Protein AF-A0A954H4K4-F1 (afdb_monomer_lite)

Foldseek 3Di:
DVPADLLRFAPPDPLVCLCVVVVVVVVVLCVVQVVLVVCVVVVHDKDKFKKKWAWTFHDDPVDPDTDIDIDIGGPVCLQVPDPDDDDDPDPVCVSVVSVSVVVSVCCVVPVSRIDMDIGMD

Structure (mmCIF, N/CA/C/O backbone):
dat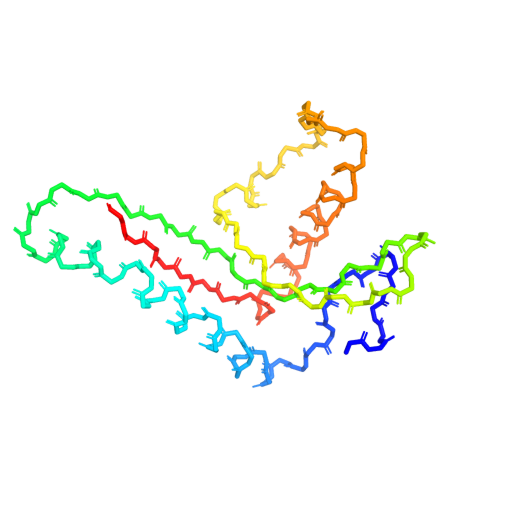a_AF-A0A954H4K4-F1
#
_entry.id   AF-A0A954H4K4-F1
#
loop_
_atom_site.group_PDB
_atom_site.id
_atom_site.type_symbol
_atom_site.label_atom_id
_atom_site.label_alt_id
_atom_site.label_comp_id
_atom_site.label_asym_id
_atom_site.label_entity_id
_atom_site.label_seq_id
_atom_site.pdbx_PDB_ins_code
_atom_site.Cartn_x
_atom_site.Cartn_y
_atom_site.Cartn_z
_atom_site.occupancy
_atom_site.B_iso_or_equiv
_atom_site.auth_seq_id
_atom_site.auth_comp_id
_atom_site.auth_asym_id
_atom_site.auth_atom_id
_atom_site.pdbx_PDB_model_num
ATOM 1 N N . ALA A 1 1 ? 10.231 -11.607 -8.460 1.00 57.09 1 ALA A N 1
ATOM 2 C CA . ALA A 1 1 ? 11.175 -10.631 -7.859 1.00 57.09 1 ALA A CA 1
ATOM 3 C C . ALA A 1 1 ? 12.466 -10.408 -8.664 1.00 57.09 1 ALA A C 1
ATOM 5 O O . ALA A 1 1 ? 13.076 -9.360 -8.505 1.00 57.09 1 ALA A O 1
ATOM 6 N N . GLN A 1 2 ? 12.931 -11.344 -9.514 1.00 56.88 2 GLN A N 1
ATOM 7 C CA . GLN A 1 2 ? 14.215 -11.151 -10.212 1.00 56.88 2 GLN A CA 1
ATOM 8 C C . GLN A 1 2 ? 14.203 -10.091 -11.329 1.00 56.88 2 GLN A C 1
ATOM 10 O O . GLN A 1 2 ? 15.257 -9.526 -11.609 1.00 56.88 2 GLN A O 1
ATOM 15 N N . ALA A 1 3 ? 13.025 -9.802 -11.888 1.00 59.12 3 ALA A N 1
ATOM 16 C CA . ALA A 1 3 ? 12.812 -8.875 -13.000 1.00 59.12 3 ALA A CA 1
ATOM 17 C C . ALA A 1 3 ? 12.583 -7.402 -12.594 1.00 59.12 3 ALA A C 1
ATOM 19 O O . ALA A 1 3 ? 12.366 -6.563 -13.462 1.00 59.12 3 ALA A O 1
ATOM 20 N N . THR A 1 4 ? 12.604 -7.066 -11.300 1.00 56.28 4 THR A N 1
ATOM 21 C CA . THR A 1 4 ? 12.514 -5.664 -10.853 1.00 56.28 4 THR A CA 1
ATOM 22 C C . THR A 1 4 ? 13.861 -4.973 -11.030 1.00 56.28 4 THR A C 1
ATOM 24 O O . THR A 1 4 ? 14.893 -5.532 -10.647 1.00 56.28 4 THR A O 1
ATOM 27 N N . THR A 1 5 ? 13.857 -3.756 -11.564 1.00 59.53 5 THR A N 1
ATOM 28 C CA . THR A 1 5 ? 15.059 -2.925 -11.738 1.00 59.53 5 THR A CA 1
ATOM 29 C C . THR A 1 5 ? 14.984 -1.694 -10.831 1.00 59.53 5 THR A C 1
ATOM 31 O O . THR A 1 5 ? 13.958 -1.449 -10.194 1.00 59.53 5 THR A O 1
ATOM 34 N N . LYS A 1 6 ? 16.047 -0.879 -10.771 1.00 60.06 6 LYS A N 1
ATOM 35 C CA . LYS A 1 6 ? 15.993 0.430 -10.083 1.00 60.06 6 LYS A CA 1
ATOM 36 C C . LYS A 1 6 ? 14.876 1.313 -10.664 1.00 60.06 6 LYS A C 1
ATOM 38 O O . LYS A 1 6 ? 14.239 2.112 -9.976 1.00 60.06 6 LYS A O 1
ATOM 43 N N . GLU A 1 7 ? 14.612 1.141 -11.951 1.00 59.78 7 GLU A N 1
ATOM 44 C CA . GLU A 1 7 ? 13.640 1.875 -12.748 1.00 59.78 7 GLU A CA 1
ATOM 45 C C . GLU A 1 7 ? 12.224 1.305 -12.595 1.00 59.78 7 GLU A C 1
ATOM 47 O O . GLU A 1 7 ? 11.275 2.080 -12.662 1.00 59.78 7 GLU A O 1
ATOM 52 N N . ASN A 1 8 ? 12.058 0.024 -12.254 1.00 65.88 8 ASN A N 1
ATOM 53 C CA . ASN A 1 8 ? 10.753 -0.571 -11.968 1.00 65.88 8 ASN A CA 1
ATOM 54 C C . ASN A 1 8 ? 10.777 -1.433 -10.688 1.00 65.88 8 ASN A C 1
ATOM 56 O O . ASN A 1 8 ? 11.084 -2.628 -10.758 1.00 65.88 8 ASN A O 1
ATOM 60 N N . PRO A 1 9 ? 10.447 -0.842 -9.520 1.00 70.00 9 PRO A N 1
ATOM 61 C CA . PRO A 1 9 ? 10.464 -1.549 -8.245 1.00 70.00 9 PRO A CA 1
ATOM 62 C C . PRO A 1 9 ? 9.199 -2.386 -8.015 1.00 70.00 9 PRO A C 1
ATOM 64 O O . PRO A 1 9 ? 9.135 -3.108 -7.023 1.00 70.00 9 PRO A O 1
ATOM 67 N N . ILE A 1 10 ? 8.177 -2.297 -8.874 1.00 76.00 10 ILE A N 1
ATOM 68 C CA . ILE A 1 10 ? 6.940 -3.058 -8.687 1.00 76.00 10 ILE A CA 1
ATOM 69 C C . ILE A 1 10 ? 7.175 -4.501 -9.108 1.00 76.00 10 ILE A C 1
ATOM 71 O O . ILE A 1 10 ? 7.651 -4.773 -10.211 1.00 76.00 10 ILE A O 1
ATOM 75 N N . ILE A 1 11 ? 6.834 -5.441 -8.227 1.00 77.50 11 ILE A N 1
ATOM 76 C CA . ILE A 1 11 ? 7.005 -6.859 -8.531 1.00 77.50 11 ILE A CA 1
ATOM 77 C C . ILE A 1 11 ? 6.038 -7.225 -9.668 1.00 77.50 11 ILE A C 1
ATOM 79 O O . ILE A 1 11 ? 4.835 -6.996 -9.533 1.00 77.50 11 ILE A O 1
ATOM 83 N N . PRO A 1 12 ? 6.526 -7.793 -10.787 1.00 74.81 12 PRO A N 1
ATOM 84 C CA . PRO A 1 12 ? 5.658 -8.272 -11.852 1.00 74.81 12 PRO A CA 1
ATOM 85 C C . PRO A 1 12 ? 5.000 -9.568 -11.380 1.00 74.81 12 PRO A C 1
ATOM 87 O O . PRO A 1 12 ? 5.567 -10.651 -11.512 1.00 74.81 12 PRO A O 1
ATOM 90 N N . ILE A 1 13 ? 3.842 -9.424 -10.745 1.00 79.06 13 ILE A N 1
ATOM 91 C CA . ILE A 1 13 ? 2.977 -10.523 -10.329 1.00 79.06 13 ILE A CA 1
ATOM 92 C C . ILE A 1 13 ? 1.862 -10.631 -11.381 1.00 79.06 13 ILE A C 1
ATOM 94 O O . ILE A 1 13 ? 1.295 -9.593 -11.745 1.00 79.06 13 ILE A O 1
ATOM 98 N N . PRO A 1 14 ? 1.567 -11.831 -11.910 1.00 84.81 14 PRO A N 1
ATOM 99 C CA . PRO A 1 14 ? 0.407 -12.042 -12.768 1.00 84.81 14 PRO A CA 1
ATOM 100 C C . PRO A 1 14 ? -0.877 -11.584 -12.076 1.00 84.81 14 PRO A C 1
ATOM 102 O O . PRO A 1 14 ? -1.019 -11.733 -10.865 1.00 84.81 14 PRO A O 1
ATOM 105 N N . ARG A 1 15 ? -1.823 -11.037 -12.845 1.00 87.69 15 ARG A N 1
ATOM 106 C CA . ARG A 1 15 ? -3.068 -10.473 -12.302 1.00 87.69 15 ARG A CA 1
ATOM 107 C C . ARG A 1 15 ? -3.810 -11.448 -11.385 1.00 87.69 15 ARG A C 1
ATOM 109 O O . ARG A 1 15 ? -4.263 -11.036 -10.322 1.00 87.69 15 ARG A O 1
ATOM 116 N N . ASP A 1 16 ? -3.892 -12.711 -11.786 1.00 89.44 16 ASP A N 1
ATOM 117 C CA . ASP A 1 16 ? -4.633 -13.741 -11.051 1.00 89.44 16 ASP A CA 1
ATOM 118 C C . ASP A 1 16 ? -3.927 -14.151 -9.746 1.00 89.44 16 ASP A C 1
ATOM 120 O O . ASP A 1 16 ? -4.579 -14.547 -8.783 1.00 89.44 16 ASP A O 1
ATOM 124 N N . ASP A 1 17 ? -2.609 -13.944 -9.666 1.00 86.69 17 ASP A N 1
ATOM 125 C CA . ASP A 1 17 ? -1.802 -14.245 -8.481 1.00 86.69 17 ASP A CA 1
ATOM 126 C C . ASP A 1 17 ? -1.681 -13.044 -7.528 1.00 86.69 17 ASP A C 1
ATOM 128 O O . ASP A 1 17 ? -1.356 -13.214 -6.352 1.00 86.69 17 ASP A O 1
ATOM 132 N N . CYS A 1 18 ? -1.938 -11.814 -8.001 1.00 87.75 18 CYS A N 1
ATOM 133 C CA . CYS A 1 18 ? -1.814 -10.591 -7.196 1.00 87.75 18 CYS A CA 1
ATOM 134 C C . CYS A 1 18 ? -2.611 -10.678 -5.894 1.00 87.75 18 CYS A C 1
ATOM 136 O O . CYS A 1 18 ? -2.095 -10.323 -4.832 1.00 87.75 18 CYS A O 1
ATOM 138 N N . TRP A 1 19 ? -3.845 -11.181 -5.967 1.00 88.00 19 TRP A N 1
ATOM 139 C CA . TRP A 1 19 ? -4.706 -11.307 -4.797 1.00 88.00 19 TRP A CA 1
ATOM 140 C C . TRP A 1 19 ? -4.098 -12.232 -3.741 1.00 88.00 19 TRP A C 1
ATOM 142 O O . TRP A 1 19 ? -4.078 -11.864 -2.573 1.00 88.00 19 TRP A O 1
ATOM 152 N N . PHE A 1 20 ? -3.527 -13.374 -4.139 1.00 87.94 20 PHE A N 1
ATOM 153 C CA . PHE A 1 20 ? -2.955 -14.346 -3.203 1.00 87.94 20 PHE A CA 1
ATOM 154 C C . PHE A 1 20 ? -1.873 -13.718 -2.315 1.00 87.94 20 PHE A C 1
ATOM 156 O O . PHE A 1 20 ? -1.904 -13.859 -1.094 1.00 87.94 20 PHE A O 1
ATOM 163 N N . TYR A 1 21 ? -0.955 -12.959 -2.915 1.00 88.38 21 TYR A N 1
ATOM 164 C CA . TYR A 1 21 ? 0.122 -12.308 -2.170 1.00 88.38 21 TYR A CA 1
ATOM 165 C C . TYR A 1 21 ? -0.354 -11.115 -1.340 1.00 88.38 21 TYR A C 1
ATOM 167 O O . TYR A 1 21 ? 0.103 -10.919 -0.213 1.00 88.38 21 TYR A O 1
ATOM 175 N N . LEU A 1 22 ? -1.257 -10.299 -1.887 1.00 91.31 22 LEU A N 1
ATOM 176 C CA . LEU A 1 22 ? -1.769 -9.123 -1.183 1.00 91.31 22 LEU A CA 1
ATOM 177 C C . LEU A 1 22 ? -2.702 -9.509 -0.034 1.00 91.31 22 LEU A C 1
ATOM 179 O O . LEU A 1 22 ? -2.743 -8.801 0.969 1.00 91.31 22 LEU A O 1
ATOM 183 N N . ASN A 1 23 ? -3.389 -10.646 -0.133 1.00 92.00 23 ASN A N 1
ATOM 184 C CA . ASN A 1 23 ? -4.259 -11.148 0.921 1.00 92.00 23 ASN A CA 1
ATOM 185 C C . ASN A 1 23 ? -3.472 -11.528 2.184 1.00 92.00 23 ASN A C 1
ATOM 187 O O . ASN A 1 23 ? -3.938 -11.270 3.288 1.00 92.00 23 ASN A O 1
ATOM 191 N N . SER A 1 24 ? -2.249 -12.057 2.051 1.00 89.62 24 SER A N 1
ATOM 192 C CA . SER A 1 24 ? -1.379 -12.271 3.217 1.00 89.62 24 SER A CA 1
ATOM 193 C C . SER A 1 24 ? -1.074 -10.958 3.938 1.00 89.62 24 SER A C 1
ATOM 195 O O . SER A 1 24 ? -1.163 -10.901 5.155 1.00 89.62 24 SER A O 1
ATOM 197 N N . VAL A 1 25 ? -0.785 -9.883 3.197 1.00 90.75 25 VAL A N 1
ATOM 198 C CA . VAL A 1 25 ? -0.556 -8.556 3.792 1.00 90.75 25 VAL A CA 1
ATOM 199 C C . VAL A 1 25 ? -1.835 -8.003 4.430 1.00 90.75 25 VAL A C 1
ATOM 201 O O . VAL A 1 25 ? -1.776 -7.402 5.499 1.00 90.75 25 VAL A O 1
ATOM 204 N N . LEU A 1 26 ? -2.993 -8.214 3.797 1.00 92.69 26 LEU A N 1
ATOM 205 C CA . LEU A 1 26 ? -4.286 -7.795 4.339 1.00 92.69 26 LEU A CA 1
ATOM 206 C C . LEU A 1 26 ? -4.586 -8.461 5.680 1.00 92.69 26 LEU A C 1
ATOM 208 O O . LEU A 1 26 ? -5.093 -7.790 6.574 1.00 92.69 26 LEU A O 1
ATOM 212 N N . ASN A 1 27 ? -4.291 -9.753 5.814 1.00 93.00 27 ASN A N 1
ATOM 213 C CA . ASN A 1 27 ? -4.526 -10.490 7.052 1.00 93.00 27 ASN A CA 1
ATOM 214 C C . ASN A 1 27 ? -3.721 -9.889 8.210 1.00 93.00 27 ASN A C 1
ATOM 216 O O . ASN A 1 27 ? -4.298 -9.594 9.251 1.00 93.00 27 ASN A O 1
ATOM 220 N N . GLU A 1 28 ? -2.431 -9.615 7.992 1.00 92.94 28 GLU A N 1
ATOM 221 C CA . GLU A 1 28 ? -1.563 -8.978 8.994 1.00 92.94 28 GLU A CA 1
ATOM 222 C C . GLU A 1 28 ? -2.081 -7.586 9.396 1.00 92.94 28 GLU A C 1
ATOM 224 O O . GLU A 1 28 ? -2.139 -7.244 10.576 1.00 92.94 28 GLU A O 1
ATOM 229 N N . LEU A 1 29 ? -2.519 -6.778 8.421 1.00 90.62 29 LEU A N 1
ATOM 230 C CA . LEU A 1 29 ? -3.113 -5.467 8.706 1.00 90.62 29 LEU A CA 1
ATOM 231 C C . LEU A 1 29 ? -4.434 -5.603 9.473 1.00 90.62 29 LEU A C 1
ATOM 233 O O . LEU A 1 29 ? -4.696 -4.840 10.398 1.00 90.62 29 LEU A O 1
ATOM 237 N N . SER A 1 30 ? -5.263 -6.574 9.105 1.00 90.31 30 SER A N 1
ATOM 238 C CA . SER A 1 30 ? -6.565 -6.799 9.735 1.00 90.31 30 SER A CA 1
ATOM 239 C C . SER A 1 30 ? -6.413 -7.218 11.196 1.00 90.31 30 SER A C 1
ATOM 241 O O . SER A 1 30 ? -7.177 -6.753 12.035 1.00 90.31 30 SER A O 1
ATOM 243 N N . GLU A 1 31 ? -5.408 -8.036 11.515 1.00 93.25 31 GLU A N 1
ATOM 244 C CA . GLU A 1 31 ? -5.072 -8.391 12.896 1.00 93.25 31 GLU A CA 1
ATOM 245 C C . GLU A 1 31 ? -4.601 -7.164 13.689 1.00 93.25 31 GLU A C 1
ATOM 247 O O . GLU A 1 31 ? -5.092 -6.907 14.788 1.00 93.25 31 GLU A O 1
ATOM 252 N N . GLN A 1 32 ? -3.717 -6.349 13.106 1.00 93.38 32 GLN A N 1
ATOM 253 C CA . GLN A 1 32 ? -3.173 -5.166 13.773 1.00 93.38 32 GLN A CA 1
ATOM 254 C C . GLN A 1 32 ? -4.222 -4.068 14.036 1.00 93.38 32 GLN A C 1
ATOM 256 O O . GLN A 1 32 ? -4.106 -3.335 15.019 1.00 93.38 32 GLN A O 1
ATOM 261 N N . PHE A 1 33 ? -5.238 -3.944 13.176 1.00 92.56 33 PHE A N 1
ATOM 262 C CA . PHE A 1 33 ? -6.262 -2.891 13.244 1.00 92.56 33 PHE A CA 1
ATOM 263 C C . PHE A 1 33 ? -7.657 -3.406 13.644 1.00 92.56 33 PHE A C 1
ATOM 265 O O . PHE A 1 33 ? -8.650 -2.693 13.492 1.00 92.56 33 PHE A O 1
ATOM 272 N N . ALA A 1 34 ? -7.749 -4.622 14.193 1.00 93.19 34 ALA A N 1
ATOM 273 C CA . ALA A 1 34 ? -9.020 -5.229 14.594 1.00 93.19 34 ALA A CA 1
ATOM 274 C C . ALA A 1 34 ? -9.782 -4.400 15.645 1.00 93.19 34 ALA A C 1
ATOM 276 O O . ALA A 1 34 ? -11.009 -4.314 15.590 1.00 93.19 34 ALA A O 1
ATOM 277 N N . ASP A 1 35 ? -9.071 -3.754 16.576 1.00 94.75 35 ASP A N 1
ATOM 278 C CA . ASP A 1 35 ? -9.675 -2.945 17.645 1.00 94.75 35 ASP A CA 1
ATOM 279 C C . ASP A 1 35 ? -10.563 -1.817 17.096 1.00 94.75 35 ASP A C 1
ATOM 281 O O . ASP A 1 35 ? -11.695 -1.634 17.545 1.00 94.75 35 ASP A O 1
ATOM 285 N N . GLY A 1 36 ? -10.114 -1.122 16.045 1.00 93.31 36 GLY A N 1
ATOM 286 C CA . GLY A 1 36 ? -10.888 -0.041 15.437 1.00 93.31 36 GLY A CA 1
ATOM 287 C C . GLY A 1 36 ? -12.232 -0.509 14.872 1.00 93.31 36 GLY A C 1
ATOM 288 O O . GLY A 1 36 ? -13.221 0.223 14.943 1.00 93.31 36 GLY A O 1
ATOM 289 N N . LEU A 1 37 ? -12.314 -1.753 14.385 1.00 92.94 37 LEU A N 1
ATOM 290 C CA . LEU A 1 37 ? -13.574 -2.338 13.918 1.00 92.94 37 LEU A CA 1
ATOM 291 C C . LEU A 1 37 ? -14.571 -2.524 15.068 1.00 92.94 37 LEU A C 1
ATOM 293 O O . LEU A 1 37 ? -15.747 -2.200 14.898 1.00 92.94 37 LEU A O 1
ATOM 297 N N . PHE A 1 38 ? -14.109 -2.981 16.236 1.00 95.00 38 PHE A N 1
ATOM 298 C CA . PHE A 1 38 ? -14.948 -3.103 17.431 1.00 95.00 38 PHE A CA 1
ATOM 299 C C . PHE A 1 38 ? -15.345 -1.739 17.991 1.00 95.00 38 PHE A C 1
ATOM 301 O O . PHE A 1 38 ? -16.494 -1.552 18.375 1.00 95.00 38 PHE A O 1
ATOM 308 N N . ARG A 1 39 ? -14.440 -0.751 17.981 1.00 95.44 39 ARG A N 1
ATOM 309 C CA . ARG A 1 39 ? -14.771 0.626 18.384 1.00 95.44 39 ARG A CA 1
ATOM 310 C C . ARG A 1 39 ? -15.874 1.214 17.508 1.00 95.44 39 ARG A C 1
ATOM 312 O O . ARG A 1 39 ? -16.814 1.804 18.036 1.00 95.44 39 ARG A O 1
ATOM 319 N N . ARG A 1 40 ? -15.786 1.020 16.188 1.00 95.38 40 ARG A N 1
ATOM 320 C CA . ARG A 1 40 ? -16.834 1.431 15.244 1.00 95.38 40 ARG A CA 1
ATOM 321 C C . ARG A 1 40 ? -18.161 0.735 15.530 1.00 95.38 40 ARG A C 1
ATOM 323 O O . ARG A 1 40 ? -19.190 1.402 15.539 1.00 95.38 40 ARG A O 1
ATOM 330 N N . GLU A 1 41 ? -18.139 -0.579 15.747 1.00 96.12 41 GLU A N 1
ATOM 331 C CA . GLU A 1 41 ? -19.343 -1.360 16.060 1.00 96.12 41 GLU A CA 1
ATOM 332 C C . GLU A 1 41 ? -20.002 -0.885 17.361 1.00 96.12 41 GLU A C 1
ATOM 334 O O . GLU A 1 41 ? -21.201 -0.620 17.375 1.00 96.12 41 GLU A O 1
ATOM 339 N N . ALA A 1 42 ? -19.203 -0.635 18.398 1.00 96.31 42 ALA A N 1
ATOM 340 C CA . ALA A 1 42 ? -19.664 -0.163 19.698 1.00 96.31 42 ALA A CA 1
ATOM 341 C C . ALA A 1 42 ? -20.145 1.305 19.696 1.00 96.31 42 ALA A C 1
ATOM 343 O O . ALA A 1 42 ? -20.443 1.861 20.755 1.00 96.31 42 ALA A O 1
ATOM 344 N N . GLY A 1 43 ? -20.183 1.967 18.533 1.00 96.25 43 GLY A N 1
ATOM 345 C CA . GLY A 1 43 ? -20.565 3.374 18.401 1.00 96.25 43 GLY A CA 1
ATOM 346 C C . GLY A 1 43 ? -19.574 4.343 19.051 1.00 96.25 43 GLY A C 1
ATOM 347 O O . GLY A 1 43 ? -19.927 5.486 19.342 1.00 96.25 43 GLY A O 1
ATOM 348 N N . LEU A 1 44 ? -18.341 3.900 19.303 1.00 96.31 44 LEU A N 1
ATOM 349 C CA . LEU A 1 44 ? -17.282 4.741 19.840 1.00 96.31 44 LEU A CA 1
ATOM 350 C C . LEU A 1 44 ? -16.648 5.584 18.727 1.00 96.31 44 LEU A C 1
ATOM 352 O O . LEU A 1 44 ? -16.734 5.286 17.530 1.00 96.31 44 LEU A O 1
ATOM 356 N N . ASN A 1 45 ? -15.962 6.646 19.145 1.00 95.81 45 ASN A N 1
ATOM 357 C CA . ASN A 1 45 ? -15.189 7.482 18.234 1.00 95.81 45 ASN A CA 1
ATOM 358 C C . ASN A 1 45 ? -14.124 6.641 17.525 1.00 95.81 45 ASN A C 1
ATOM 360 O O . ASN A 1 45 ? -13.324 5.976 18.183 1.00 95.81 45 ASN A O 1
ATOM 364 N N . HIS A 1 46 ? -14.102 6.726 16.202 1.00 95.69 46 HIS A N 1
ATOM 365 C CA . HIS A 1 46 ? -13.160 6.033 15.334 1.00 95.69 46 HIS A CA 1
ATOM 366 C C . HIS A 1 46 ? -12.831 6.917 14.128 1.00 95.69 46 HIS A C 1
ATOM 368 O O . HIS A 1 46 ? -13.558 7.861 13.815 1.00 95.69 46 HIS A O 1
ATOM 374 N N . THR A 1 47 ? -11.737 6.605 13.443 1.00 95.75 47 THR A N 1
ATOM 375 C CA . THR A 1 47 ? -11.377 7.190 12.150 1.00 95.75 47 THR A CA 1
ATOM 376 C C . THR A 1 47 ? -11.224 6.080 11.124 1.00 95.75 47 THR A C 1
ATOM 378 O O . THR A 1 47 ? -10.441 5.157 11.328 1.00 95.75 47 THR A O 1
ATOM 381 N N . SER A 1 48 ? -11.932 6.195 10.002 1.00 95.19 48 SER A N 1
ATOM 382 C CA . SER A 1 48 ? -11.815 5.273 8.868 1.00 95.19 48 SER A CA 1
ATOM 383 C C . SER A 1 48 ? -11.059 5.941 7.727 1.00 95.19 48 SER A C 1
ATOM 385 O O . SER A 1 48 ? -11.391 7.058 7.331 1.00 95.19 48 SER A O 1
ATOM 387 N N . VAL A 1 49 ? -10.048 5.266 7.180 1.00 96.12 49 VAL A N 1
ATOM 388 C CA . VAL A 1 49 ? -9.274 5.761 6.032 1.00 96.12 49 VAL A CA 1
ATOM 389 C C . VAL A 1 49 ? -9.036 4.628 5.041 1.00 96.12 49 VAL A C 1
ATOM 391 O O . VAL A 1 49 ? -8.666 3.519 5.423 1.00 96.12 49 VAL A O 1
ATOM 394 N N . THR A 1 50 ? -9.209 4.912 3.749 1.00 96.56 50 THR A N 1
ATOM 395 C CA . THR A 1 50 ? -8.926 3.943 2.681 1.00 96.56 50 THR A CA 1
ATOM 396 C C . THR A 1 50 ? -7.456 3.991 2.269 1.00 96.56 50 THR A C 1
ATOM 398 O O . THR A 1 50 ? -6.930 5.038 1.875 1.00 96.56 50 THR A O 1
ATOM 401 N N . TYR A 1 51 ? -6.806 2.832 2.297 1.00 95.88 51 TYR A N 1
ATOM 402 C CA . TYR A 1 51 ? -5.424 2.630 1.885 1.00 95.88 51 TYR A CA 1
ATOM 403 C C . TYR A 1 51 ? -5.328 1.740 0.644 1.00 95.88 51 TYR A C 1
ATOM 405 O O . TYR A 1 51 ? -6.170 0.879 0.391 1.00 95.88 51 TYR A O 1
ATOM 413 N N . LEU A 1 52 ? -4.261 1.956 -0.118 1.00 95.75 52 LEU A N 1
ATOM 414 C CA . LEU A 1 52 ? -3.790 1.102 -1.195 1.00 95.75 52 LEU A CA 1
ATOM 415 C C . LEU A 1 52 ? -2.564 0.330 -0.715 1.00 95.75 52 LEU A C 1
ATOM 417 O O . LEU A 1 52 ? -1.616 0.918 -0.190 1.00 95.75 52 LEU A O 1
ATOM 421 N N . ILE A 1 53 ? -2.589 -0.981 -0.928 1.00 94.12 53 ILE A N 1
ATOM 422 C CA . ILE A 1 53 ? -1.534 -1.913 -0.542 1.00 94.12 53 ILE A CA 1
ATOM 423 C C . ILE A 1 53 ? -0.934 -2.516 -1.808 1.00 94.12 53 ILE A C 1
ATOM 425 O O . ILE A 1 53 ? -1.668 -3.055 -2.634 1.00 94.12 53 ILE A O 1
ATOM 429 N N . CYS A 1 54 ? 0.388 -2.477 -1.959 1.00 92.31 54 CYS A N 1
ATOM 430 C CA . CYS A 1 54 ? 1.087 -3.182 -3.036 1.00 92.31 54 CYS A CA 1
ATOM 431 C C . CYS A 1 54 ? 2.425 -3.760 -2.573 1.00 92.31 54 CYS A C 1
ATOM 433 O O . CYS A 1 54 ? 2.979 -3.342 -1.557 1.00 92.31 54 CYS A O 1
ATOM 435 N N . LEU A 1 55 ? 2.992 -4.675 -3.361 1.00 90.31 55 LEU A N 1
ATOM 436 C CA . LEU A 1 55 ? 4.326 -5.219 -3.117 1.00 90.31 55 LEU A CA 1
ATOM 437 C C . LEU A 1 55 ? 5.379 -4.553 -4.003 1.00 90.31 55 LEU A C 1
ATOM 439 O O . LEU A 1 55 ? 5.262 -4.512 -5.230 1.00 90.31 55 LEU A O 1
ATOM 443 N N . THR A 1 56 ? 6.451 -4.086 -3.373 1.00 86.50 56 THR A N 1
ATOM 444 C CA . THR A 1 56 ? 7.624 -3.523 -4.041 1.00 86.50 56 THR A CA 1
ATOM 445 C C . THR A 1 56 ? 8.861 -4.358 -3.741 1.00 86.50 56 THR A C 1
ATOM 447 O O . THR A 1 56 ? 8.929 -5.103 -2.764 1.00 86.50 56 THR A O 1
ATOM 450 N N . ASN A 1 57 ? 9.856 -4.255 -4.608 1.00 80.50 57 ASN A N 1
ATOM 451 C CA . ASN A 1 57 ? 11.192 -4.781 -4.406 1.00 80.50 57 ASN A CA 1
ATOM 452 C C . ASN A 1 57 ? 12.183 -3.680 -4.777 1.00 80.50 57 ASN A C 1
ATOM 454 O O . ASN A 1 57 ? 12.564 -3.524 -5.939 1.00 80.50 57 ASN A O 1
ATOM 458 N N . GLU A 1 58 ? 12.556 -2.874 -3.789 1.00 67.50 58 GLU A N 1
ATOM 459 C CA . GLU A 1 58 ? 13.518 -1.796 -3.989 1.00 67.50 58 GLU A CA 1
ATOM 460 C C . GLU A 1 58 ? 14.926 -2.384 -4.154 1.00 67.50 58 GLU A C 1
ATOM 462 O O . GLU A 1 58 ? 15.422 -3.108 -3.290 1.00 67.50 58 GLU A O 1
ATOM 467 N N . CYS A 1 59 ? 15.567 -2.076 -5.283 1.00 60.44 59 CYS A N 1
ATOM 468 C CA . CYS A 1 59 ? 16.987 -2.330 -5.505 1.00 60.44 59 CYS A CA 1
ATOM 469 C C . CYS A 1 59 ? 17.748 -1.033 -5.217 1.00 60.44 59 CYS A C 1
ATOM 471 O O . CYS A 1 59 ? 17.775 -0.143 -6.067 1.00 60.44 59 CYS A O 1
ATOM 473 N N . ASP A 1 60 ? 18.341 -0.910 -4.032 1.00 58.41 60 ASP A N 1
ATOM 474 C CA . ASP A 1 60 ? 19.238 0.209 -3.742 1.00 58.41 60 ASP A CA 1
ATOM 475 C C . ASP A 1 60 ? 20.598 -0.038 -4.409 1.00 58.41 60 ASP A C 1
ATOM 477 O O . ASP A 1 60 ? 21.128 -1.148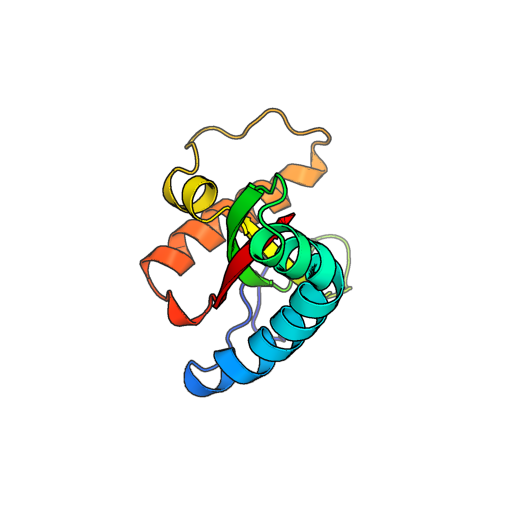 -4.400 1.00 58.41 60 ASP A O 1
ATOM 481 N N . GLY A 1 61 ? 21.143 0.982 -5.064 1.00 52.31 61 GLY A N 1
ATOM 482 C CA . GLY A 1 61 ? 22.249 0.842 -6.006 1.00 52.31 61 GLY A CA 1
ATOM 483 C C . GLY A 1 61 ? 23.583 0.414 -5.425 1.00 52.31 61 GLY A C 1
ATOM 484 O O . GLY A 1 61 ? 24.421 -0.054 -6.192 1.00 52.31 61 GLY A O 1
ATOM 485 N N . GLU A 1 62 ? 23.733 0.530 -4.113 1.00 53.06 62 GLU A N 1
ATOM 486 C CA . GLU A 1 62 ? 24.938 0.166 -3.367 1.00 53.06 62 GLU A CA 1
ATOM 487 C C . GLU A 1 62 ? 24.754 -1.150 -2.586 1.00 53.06 62 GLU A C 1
ATOM 489 O O . GLU A 1 62 ? 25.723 -1.776 -2.160 1.00 53.06 62 GLU A O 1
ATOM 494 N N . VAL A 1 63 ? 23.512 -1.627 -2.434 1.00 53.69 63 VAL A N 1
ATOM 495 C CA . VAL A 1 63 ? 23.169 -2.773 -1.587 1.00 53.69 63 VAL A CA 1
ATOM 496 C C . VAL A 1 63 ? 22.635 -3.909 -2.461 1.00 53.69 63 VAL A C 1
ATOM 498 O O . VAL A 1 63 ? 21.530 -3.853 -2.990 1.00 53.69 63 VAL A O 1
ATOM 501 N N . ARG A 1 64 ? 23.400 -5.006 -2.582 1.00 53.50 64 ARG A N 1
ATOM 502 C CA . ARG A 1 64 ? 22.995 -6.231 -3.317 1.00 53.50 64 ARG A CA 1
ATOM 503 C C . ARG A 1 64 ? 21.714 -6.897 -2.778 1.00 53.50 64 ARG A C 1
ATOM 505 O O . ARG A 1 64 ? 21.198 -7.825 -3.401 1.00 53.50 64 ARG A O 1
ATOM 512 N N . THR A 1 65 ? 21.213 -6.460 -1.628 1.00 58.91 65 THR A N 1
ATOM 513 C CA . THR A 1 65 ? 20.058 -7.039 -0.942 1.00 58.91 65 THR A CA 1
ATOM 514 C C . THR A 1 65 ? 18.751 -6.577 -1.577 1.00 58.91 65 THR A C 1
ATOM 516 O O . THR A 1 65 ? 18.365 -5.417 -1.478 1.00 58.91 65 THR A O 1
ATOM 519 N N . ARG A 1 66 ? 18.032 -7.521 -2.187 1.00 65.12 66 ARG A N 1
ATOM 520 C CA . ARG A 1 66 ? 16.658 -7.339 -2.671 1.00 65.12 66 ARG A CA 1
ATOM 521 C C . ARG A 1 66 ? 15.694 -7.654 -1.532 1.00 65.12 66 ARG A C 1
ATOM 523 O O . ARG A 1 66 ? 15.665 -8.794 -1.070 1.00 65.12 66 ARG A O 1
ATOM 530 N N . LYS A 1 67 ? 14.932 -6.665 -1.062 1.00 74.06 67 LYS A N 1
ATOM 531 C CA . LYS A 1 67 ? 13.934 -6.854 -0.000 1.00 74.06 67 LYS A CA 1
ATOM 532 C C . LYS A 1 67 ? 12.545 -6.573 -0.556 1.00 74.06 67 LYS A C 1
ATOM 534 O O . LYS A 1 67 ? 12.237 -5.436 -0.906 1.00 74.06 67 LYS A O 1
ATOM 539 N N . VAL A 1 68 ? 11.708 -7.609 -0.585 1.00 81.56 68 VAL A N 1
ATOM 540 C CA . VAL A 1 68 ? 10.272 -7.444 -0.830 1.00 81.56 68 VAL A CA 1
ATOM 541 C C . VAL A 1 68 ? 9.673 -6.670 0.341 1.00 81.56 68 VAL A C 1
ATOM 543 O O . VAL A 1 68 ? 9.928 -7.000 1.501 1.00 81.56 68 VAL A O 1
ATOM 546 N N . ARG A 1 69 ? 8.909 -5.623 0.041 1.00 85.19 69 ARG A N 1
ATOM 547 C CA . ARG A 1 69 ? 8.201 -4.803 1.023 1.00 85.19 69 ARG A CA 1
ATOM 548 C C . ARG A 1 69 ? 6.741 -4.675 0.623 1.00 85.19 69 ARG A C 1
ATOM 550 O O . ARG A 1 69 ? 6.436 -4.512 -0.555 1.00 85.19 69 ARG A O 1
ATOM 557 N N . ALA A 1 70 ? 5.861 -4.704 1.614 1.00 89.50 70 ALA A N 1
ATOM 558 C CA . ALA A 1 70 ? 4.516 -4.182 1.458 1.00 89.50 70 ALA A CA 1
ATOM 559 C C . ALA A 1 70 ? 4.557 -2.664 1.640 1.00 89.50 70 ALA A C 1
ATOM 561 O O . ALA A 1 70 ? 5.097 -2.165 2.626 1.00 89.50 70 ALA A O 1
ATOM 562 N N . MET A 1 71 ? 4.007 -1.942 0.674 1.00 91.88 71 MET A N 1
ATOM 563 C CA . MET A 1 71 ? 3.782 -0.506 0.756 1.00 91.88 71 MET A CA 1
ATOM 564 C C . MET A 1 71 ? 2.304 -0.274 1.025 1.00 91.88 71 MET A C 1
ATOM 566 O O . MET A 1 71 ? 1.466 -0.836 0.324 1.00 91.88 71 MET A O 1
ATOM 570 N N . VAL A 1 72 ? 2.007 0.563 2.016 1.00 92.69 72 VAL A N 1
ATOM 571 C CA . VAL A 1 72 ? 0.648 0.961 2.395 1.00 92.69 72 VAL A CA 1
ATOM 572 C C . VAL A 1 72 ? 0.584 2.482 2.312 1.00 92.69 72 VAL A C 1
ATOM 574 O O . VAL A 1 72 ? 1.362 3.170 2.970 1.00 92.69 72 VAL A O 1
ATOM 577 N N . ILE A 1 73 ? -0.297 3.019 1.470 1.00 93.62 73 ILE A N 1
ATOM 578 C CA . ILE A 1 73 ? -0.432 4.466 1.252 1.00 93.62 73 ILE A CA 1
ATOM 579 C C . ILE A 1 73 ? -1.901 4.868 1.212 1.00 93.62 73 ILE A C 1
ATOM 581 O O . ILE A 1 73 ? -2.732 4.112 0.719 1.00 93.62 73 ILE A O 1
ATOM 585 N N . ARG A 1 74 ? -2.245 6.048 1.738 1.00 95.12 74 ARG A N 1
ATOM 586 C CA . ARG A 1 74 ? -3.616 6.568 1.640 1.00 95.12 74 ARG A CA 1
ATOM 587 C C . ARG A 1 74 ? -3.996 6.703 0.170 1.00 95.12 74 ARG A C 1
ATOM 589 O O . ARG A 1 74 ? -3.227 7.269 -0.608 1.00 95.12 74 ARG A O 1
ATOM 596 N N . LYS A 1 75 ? -5.179 6.209 -0.194 1.00 96.06 75 LYS A N 1
ATOM 597 C CA . LYS A 1 75 ? -5.657 6.242 -1.580 1.00 96.06 75 LYS A CA 1
ATOM 598 C C . LYS A 1 75 ? -5.690 7.670 -2.120 1.00 96.06 75 LYS A C 1
ATOM 600 O O . LYS A 1 75 ? -5.076 7.949 -3.143 1.00 96.06 75 LYS A O 1
ATOM 605 N N . GLU A 1 76 ? -6.324 8.568 -1.372 1.00 95.06 76 GLU A N 1
ATOM 606 C CA . GLU A 1 76 ? -6.475 9.980 -1.740 1.00 95.06 76 GLU A CA 1
ATOM 607 C C . GLU A 1 76 ? -5.122 10.656 -1.982 1.00 95.06 76 GLU A C 1
ATOM 609 O O . GLU A 1 76 ? -4.958 11.367 -2.969 1.00 95.06 76 GLU A O 1
ATOM 614 N N . LEU A 1 77 ? -4.126 10.375 -1.133 1.00 93.38 77 LEU A N 1
ATOM 615 C CA . LEU A 1 77 ? -2.773 10.915 -1.274 1.00 93.38 77 LEU A CA 1
ATOM 616 C C . LEU A 1 77 ? -2.078 10.406 -2.541 1.00 93.38 77 LEU A C 1
ATOM 618 O O . LEU A 1 77 ? -1.403 11.176 -3.215 1.00 93.38 77 LEU A O 1
ATOM 622 N N . LEU A 1 78 ? -2.215 9.118 -2.872 1.00 94.25 78 LEU A N 1
ATOM 623 C CA . LEU A 1 78 ? -1.613 8.582 -4.092 1.00 94.25 78 LEU A CA 1
ATOM 624 C C . LEU A 1 78 ? -2.304 9.148 -5.341 1.00 94.25 78 LEU A C 1
ATOM 626 O O . LEU A 1 78 ? -1.643 9.463 -6.328 1.00 94.25 78 LEU A O 1
ATOM 630 N N . GLU A 1 79 ? -3.626 9.309 -5.305 1.00 93.38 79 GLU A N 1
ATOM 631 C CA . GLU A 1 79 ? -4.404 9.875 -6.412 1.00 93.38 79 GLU A CA 1
ATOM 632 C C . GLU A 1 79 ? -4.105 11.363 -6.636 1.00 93.38 79 GLU A C 1
ATOM 634 O O . GLU A 1 79 ? -4.045 11.799 -7.785 1.00 93.38 79 GLU A O 1
ATOM 639 N N . THR A 1 80 ? -3.827 12.109 -5.564 1.00 93.19 80 THR A N 1
ATOM 640 C CA . THR A 1 80 ? -3.546 13.556 -5.579 1.00 93.19 80 THR A CA 1
ATOM 641 C C . THR A 1 80 ? -2.079 13.894 -5.301 1.00 93.19 80 THR A C 1
ATOM 643 O O . THR A 1 80 ? -1.770 14.979 -4.810 1.00 93.19 80 THR A O 1
ATOM 646 N N . LEU A 1 81 ? -1.163 12.968 -5.608 1.00 91.25 81 LEU A N 1
ATOM 647 C CA . LEU A 1 81 ? 0.259 13.136 -5.311 1.00 91.25 81 LEU A CA 1
ATOM 648 C C . LEU A 1 81 ? 0.790 14.453 -5.915 1.00 91.25 81 LEU A C 1
ATOM 650 O O . LEU A 1 81 ? 0.626 14.651 -7.123 1.00 91.25 81 LEU A O 1
ATOM 654 N N . PRO A 1 82 ? 1.427 15.330 -5.118 1.00 89.25 82 PRO A N 1
ATOM 655 C CA . PRO A 1 82 ? 1.975 16.579 -5.627 1.00 89.25 82 PRO A CA 1
ATOM 656 C C . PRO A 1 82 ? 3.125 16.318 -6.606 1.00 89.25 82 PRO A C 1
ATOM 658 O O . PRO A 1 82 ? 3.837 15.317 -6.502 1.00 89.25 82 PRO A O 1
ATOM 661 N N . GLU A 1 83 ? 3.305 17.223 -7.568 1.00 81.88 83 GLU A N 1
ATOM 662 C CA . GLU A 1 83 ? 4.387 17.122 -8.557 1.00 81.88 83 GLU A CA 1
ATOM 663 C C . GLU A 1 83 ? 5.759 17.384 -7.922 1.00 81.88 83 GLU A C 1
ATOM 665 O O . GLU A 1 83 ? 6.744 16.710 -8.241 1.00 81.88 83 GLU A O 1
ATOM 670 N N . GLU A 1 84 ? 5.812 18.330 -6.985 1.00 84.31 84 GLU A N 1
ATOM 671 C CA . GLU A 1 84 ? 7.022 18.686 -6.255 1.00 84.31 84 GLU A CA 1
ATOM 672 C C . GLU A 1 84 ? 7.306 17.689 -5.128 1.00 84.31 84 GLU A C 1
ATOM 674 O O . GLU A 1 84 ? 6.408 17.256 -4.401 1.00 84.31 84 GLU A O 1
ATOM 679 N N . SER A 1 85 ? 8.585 17.327 -4.974 1.00 81.75 85 SER A N 1
ATOM 680 C CA . SER A 1 85 ? 9.011 16.498 -3.8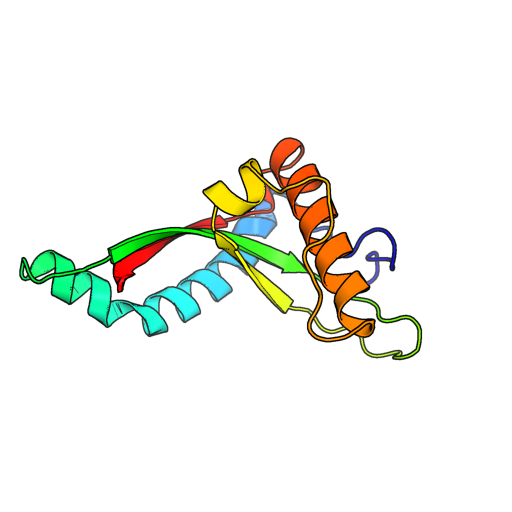47 1.00 81.75 85 SER A CA 1
ATOM 681 C C . SER A 1 85 ? 8.833 17.282 -2.549 1.00 81.75 85 SER A C 1
ATOM 683 O O . SER A 1 85 ? 9.335 18.404 -2.467 1.00 81.75 85 SER A O 1
ATOM 685 N N . PRO A 1 86 ? 8.219 16.690 -1.510 1.00 84.12 86 PRO A N 1
ATOM 686 C CA . PRO A 1 86 ? 8.232 17.293 -0.188 1.00 84.12 86 PRO A CA 1
ATOM 687 C C . PRO A 1 86 ? 9.670 17.383 0.336 1.00 84.12 86 PRO A C 1
ATOM 689 O O . PRO A 1 86 ? 10.571 16.685 -0.151 1.00 84.12 86 PRO A O 1
ATOM 692 N N . GLU A 1 87 ? 9.871 18.208 1.363 1.00 81.44 87 GLU A N 1
ATOM 693 C CA . GLU A 1 87 ? 11.123 18.222 2.113 1.00 81.44 87 GLU A CA 1
ATOM 694 C C . GLU A 1 87 ? 11.370 16.838 2.719 1.00 81.44 87 GLU A C 1
ATOM 696 O O . GLU A 1 87 ? 10.576 16.306 3.497 1.00 81.44 87 GLU A O 1
ATOM 701 N N . LEU A 1 88 ? 12.470 16.218 2.300 1.00 82.62 88 LEU A N 1
ATOM 702 C CA . LEU A 1 88 ? 12.833 14.880 2.731 1.00 82.62 88 LEU A CA 1
ATOM 703 C C . LEU A 1 88 ? 13.676 14.965 4.000 1.00 82.62 88 LEU A C 1
ATOM 705 O O . LEU A 1 88 ? 14.680 15.669 4.030 1.00 82.62 88 LEU A O 1
ATOM 709 N N . GLU A 1 89 ? 13.343 14.149 5.000 1.00 76.75 89 GLU A N 1
ATOM 710 C CA . GLU A 1 89 ? 14.131 14.024 6.240 1.00 76.75 89 GLU A CA 1
ATOM 711 C C . GLU A 1 89 ? 15.603 13.642 5.985 1.00 76.75 89 GLU A C 1
ATOM 713 O O . GLU A 1 89 ? 16.481 13.908 6.801 1.00 76.75 89 GLU A O 1
ATOM 718 N N . SER A 1 90 ? 15.881 12.986 4.853 1.00 78.44 90 SER A N 1
ATOM 719 C CA . SER A 1 90 ? 17.223 12.604 4.424 1.00 78.44 90 SER A CA 1
ATOM 720 C C . SER A 1 90 ? 17.311 12.567 2.893 1.00 78.44 90 SER A C 1
ATOM 722 O O . SER A 1 90 ? 16.369 12.092 2.249 1.00 78.44 90 SER A O 1
ATOM 724 N N . PRO A 1 91 ? 18.451 12.948 2.282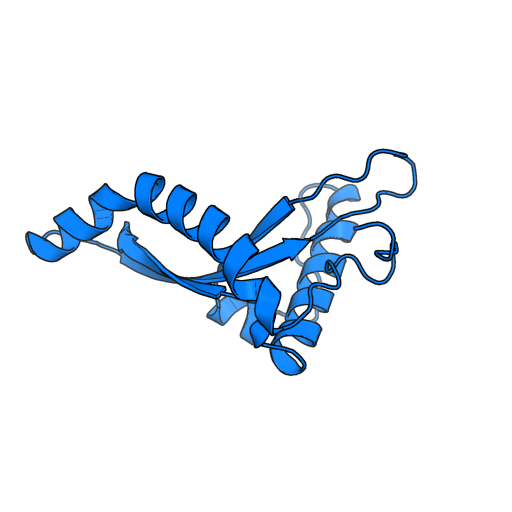 1.00 72.44 91 PRO A N 1
ATOM 725 C CA . PRO A 1 91 ? 18.670 12.829 0.836 1.00 72.44 91 PRO A CA 1
ATOM 726 C C . PRO A 1 91 ? 18.439 11.410 0.287 1.00 72.44 91 PRO A C 1
ATOM 728 O O . PRO A 1 91 ? 17.947 11.238 -0.829 1.00 72.44 91 PRO A O 1
ATOM 731 N N . ASN A 1 92 ? 18.706 10.377 1.093 1.00 69.94 92 ASN A N 1
ATOM 732 C CA . ASN A 1 92 ? 18.513 8.975 0.706 1.00 69.94 92 ASN A CA 1
ATOM 733 C C . ASN A 1 92 ? 17.027 8.590 0.558 1.00 69.94 92 ASN A C 1
ATOM 735 O O . ASN A 1 92 ? 16.699 7.561 -0.034 1.00 69.94 92 ASN A O 1
ATOM 739 N N . HIS A 1 93 ? 16.099 9.416 1.052 1.00 77.62 93 HIS A N 1
ATOM 740 C CA . HIS A 1 93 ? 14.660 9.198 0.892 1.00 77.62 93 HIS A CA 1
ATOM 741 C C . HIS A 1 93 ? 14.154 9.569 -0.512 1.00 77.62 93 HIS A C 1
ATOM 743 O O . HIS A 1 93 ? 13.016 9.241 -0.847 1.00 77.62 93 HIS A O 1
ATOM 749 N N . ALA A 1 94 ? 14.995 10.158 -1.374 1.00 78.31 94 ALA A N 1
ATOM 750 C CA . ALA A 1 94 ? 14.630 10.495 -2.752 1.00 78.31 94 ALA A CA 1
ATOM 751 C C . ALA A 1 94 ? 14.202 9.262 -3.569 1.00 78.31 94 ALA A C 1
ATOM 753 O O . ALA A 1 94 ? 13.383 9.362 -4.483 1.00 78.31 94 ALA A O 1
ATOM 754 N N . ILE A 1 95 ? 14.718 8.078 -3.223 1.00 78.50 95 ILE A N 1
ATOM 755 C CA . ILE A 1 95 ? 14.301 6.811 -3.836 1.00 78.50 95 ILE A CA 1
ATOM 756 C C . ILE A 1 95 ? 12.842 6.498 -3.485 1.00 78.50 95 ILE A C 1
ATOM 758 O O . ILE A 1 95 ? 12.084 6.118 -4.373 1.00 78.50 95 ILE A O 1
ATOM 762 N N . ARG A 1 96 ? 12.417 6.730 -2.235 1.00 80.19 96 ARG A N 1
ATOM 763 C CA . ARG A 1 96 ? 11.027 6.497 -1.811 1.00 80.19 96 ARG A CA 1
ATOM 764 C C . ARG A 1 96 ? 10.063 7.403 -2.560 1.00 80.19 96 ARG A C 1
ATOM 766 O O . ARG A 1 96 ? 9.027 6.928 -3.012 1.00 80.19 96 ARG A O 1
ATOM 773 N N . TRP A 1 97 ? 10.431 8.670 -2.756 1.00 85.06 97 TRP A N 1
ATOM 774 C CA . TRP A 1 97 ? 9.630 9.59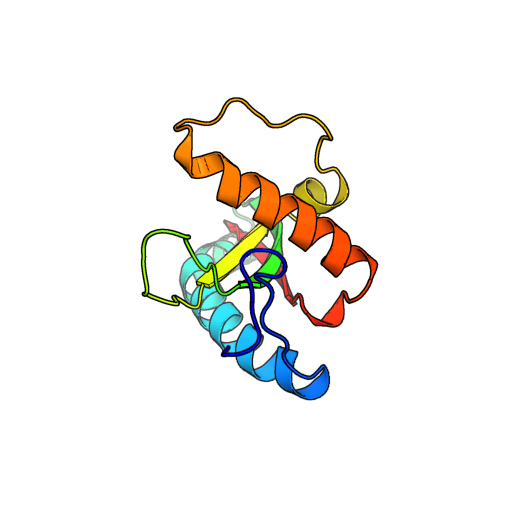7 -3.555 1.00 85.06 97 TRP A CA 1
ATOM 775 C C . TRP A 1 97 ? 9.430 9.082 -4.985 1.00 85.06 97 TRP A C 1
ATOM 777 O O . TRP A 1 97 ? 8.300 8.948 -5.453 1.00 85.06 97 TRP A O 1
ATOM 787 N N . LYS A 1 98 ? 10.518 8.656 -5.641 1.00 85.44 98 LYS A N 1
ATOM 788 C CA . LYS A 1 98 ? 10.455 8.029 -6.971 1.00 85.44 98 LYS A CA 1
ATOM 789 C C . LYS A 1 98 ? 9.615 6.748 -6.976 1.00 85.44 98 LYS A C 1
ATOM 791 O O . LYS A 1 98 ? 8.907 6.493 -7.949 1.00 85.44 98 LYS A O 1
ATOM 796 N N . THR A 1 99 ? 9.681 5.931 -5.922 1.00 86.69 99 THR A N 1
ATOM 797 C CA . THR A 1 99 ? 8.835 4.736 -5.773 1.00 86.69 99 THR A CA 1
ATOM 798 C C . THR A 1 99 ? 7.355 5.124 -5.716 1.00 86.69 99 THR A C 1
ATOM 800 O O . THR A 1 99 ? 6.561 4.531 -6.441 1.00 86.69 99 THR A O 1
ATOM 803 N N . ILE A 1 100 ? 6.983 6.145 -4.938 1.00 89.88 100 ILE A N 1
ATOM 804 C CA . ILE A 1 100 ? 5.590 6.607 -4.810 1.00 89.88 100 ILE A CA 1
ATOM 805 C C . ILE A 1 100 ? 5.067 7.175 -6.138 1.00 89.88 100 ILE A C 1
ATOM 807 O O . ILE A 1 100 ? 3.966 6.822 -6.558 1.00 89.88 100 ILE A O 1
ATOM 811 N N . GLN A 1 101 ? 5.865 7.969 -6.857 1.00 90.31 101 GLN A N 1
ATOM 812 C CA . GLN A 1 101 ? 5.494 8.464 -8.191 1.00 90.31 101 GLN A CA 1
ATOM 813 C C . GLN A 1 101 ? 5.223 7.311 -9.173 1.00 90.31 101 GLN A C 1
ATOM 815 O O . GLN A 1 101 ? 4.241 7.323 -9.917 1.00 90.31 101 GLN A O 1
ATOM 820 N N . LYS A 1 102 ? 6.050 6.257 -9.142 1.00 89.50 102 LYS A N 1
ATOM 821 C CA . LYS A 1 102 ? 5.814 5.050 -9.950 1.00 89.50 102 LYS A CA 1
ATOM 822 C C . LYS A 1 102 ? 4.572 4.294 -9.500 1.00 89.50 102 LYS A C 1
ATOM 824 O O . LYS A 1 102 ? 3.820 3.831 -10.349 1.00 89.50 102 LYS A O 1
ATOM 829 N N . MET A 1 103 ? 4.333 4.183 -8.194 1.00 92.06 103 MET A N 1
ATOM 830 C CA . MET A 1 103 ? 3.103 3.586 -7.674 1.00 92.06 103 MET A CA 1
ATOM 831 C C . MET A 1 103 ? 1.871 4.329 -8.194 1.00 92.06 103 MET A C 1
ATOM 833 O O . MET A 1 103 ? 0.921 3.672 -8.601 1.00 92.06 103 MET A O 1
ATOM 837 N N . GLN A 1 104 ? 1.896 5.664 -8.260 1.00 94.25 104 GLN A N 1
ATOM 838 C CA . GLN A 1 104 ? 0.789 6.444 -8.815 1.00 94.25 104 GLN A CA 1
ATOM 839 C C . GLN A 1 104 ? 0.554 6.111 -10.296 1.00 94.25 104 GLN A C 1
ATOM 841 O O . GLN A 1 104 ? -0.590 5.918 -10.710 1.00 94.25 104 GLN A O 1
ATOM 846 N N . ALA A 1 105 ? 1.619 6.008 -11.096 1.00 92.50 105 ALA A N 1
ATOM 847 C CA . ALA A 1 105 ? 1.505 5.620 -12.501 1.00 92.50 105 ALA A CA 1
ATOM 848 C C . ALA A 1 105 ? 0.926 4.202 -12.659 1.00 92.50 105 ALA A C 1
ATOM 850 O O . ALA A 1 105 ? -0.005 4.002 -13.437 1.00 92.50 105 ALA A O 1
ATOM 851 N N . VAL A 1 106 ? 1.420 3.236 -11.875 1.00 92.62 106 VAL A N 1
ATOM 852 C CA . VAL A 1 106 ? 0.945 1.843 -11.913 1.00 92.62 106 VAL A CA 1
ATOM 853 C C . VAL A 1 106 ? -0.482 1.719 -11.385 1.00 92.62 106 VAL A C 1
ATOM 855 O O . VAL A 1 106 ? -1.241 0.918 -11.913 1.00 92.62 106 VAL A O 1
ATOM 858 N N . TRP A 1 107 ? -0.895 2.525 -10.405 1.00 94.44 107 TRP A N 1
ATOM 859 C CA . TRP A 1 107 ? -2.284 2.559 -9.938 1.00 94.44 107 TRP A CA 1
ATOM 860 C C . TRP A 1 107 ? -3.244 2.959 -11.064 1.00 94.44 107 TRP A C 1
ATOM 862 O O . TRP A 1 107 ? -4.292 2.340 -11.234 1.00 94.44 107 TRP A O 1
ATOM 872 N N . LYS A 1 108 ? -2.854 3.943 -11.884 1.00 93.19 108 LYS A N 1
ATOM 873 C CA . LYS A 1 108 ? -3.650 4.406 -13.030 1.00 93.19 108 LYS A CA 1
ATOM 874 C C . LYS A 1 108 ? -3.726 3.373 -14.161 1.00 93.19 108 LYS A C 1
ATOM 876 O O . LYS A 1 108 ? -4.766 3.274 -14.806 1.00 93.19 108 LYS A O 1
ATOM 881 N N . SER A 1 109 ? -2.652 2.624 -14.427 1.00 93.62 109 SER A N 1
ATOM 882 C CA . SER A 1 109 ? -2.594 1.682 -15.558 1.00 93.62 109 SER A CA 1
ATOM 883 C C . SER A 1 109 ? -2.966 0.238 -15.204 1.00 93.62 109 SER A C 1
ATOM 885 O O . SER A 1 109 ? -3.523 -0.477 -16.031 1.00 93.62 109 SER A O 1
ATOM 887 N N . GLU A 1 110 ? -2.632 -0.211 -13.996 1.00 93.06 110 GLU A N 1
ATOM 888 C CA . GLU A 1 110 ? -2.723 -1.602 -13.544 1.00 93.06 110 GLU A CA 1
ATOM 889 C C . GLU A 1 110 ? -3.272 -1.695 -12.103 1.00 93.06 110 GLU A C 1
ATOM 891 O O . GLU A 1 110 ? -2.590 -2.195 -11.200 1.00 93.06 110 GLU A O 1
ATOM 896 N N . PRO A 1 111 ? -4.515 -1.241 -11.847 1.00 93.44 111 PRO A N 1
ATOM 897 C CA . PRO A 1 111 ? -5.065 -1.146 -10.492 1.00 93.44 111 PRO A CA 1
ATOM 898 C C . PRO A 1 111 ? -5.157 -2.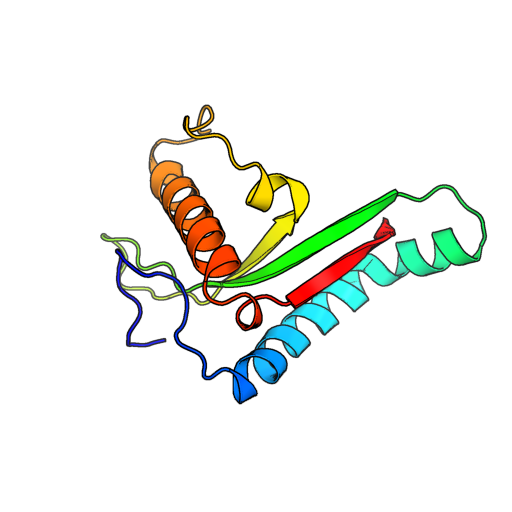494 -9.761 1.00 93.44 111 PRO A C 1
ATOM 900 O O . PRO A 1 111 ? -5.124 -2.529 -8.536 1.00 93.44 111 PRO A O 1
ATOM 903 N N . TRP A 1 112 ? -5.203 -3.619 -10.482 1.00 91.81 112 TRP A N 1
ATOM 904 C CA . TRP A 1 112 ? -5.215 -4.968 -9.895 1.00 91.81 112 TRP A CA 1
ATOM 905 C C . TRP A 1 112 ? -3.924 -5.337 -9.147 1.00 91.81 112 TRP A C 1
ATOM 907 O O . TRP A 1 112 ? -3.914 -6.306 -8.393 1.00 91.81 112 TRP A O 1
ATOM 917 N N . LYS A 1 113 ? -2.833 -4.583 -9.340 1.00 92.69 113 LYS A N 1
ATOM 918 C CA . LYS A 1 113 ? -1.595 -4.735 -8.556 1.00 92.69 113 LYS A CA 1
ATOM 919 C C . LYS A 1 113 ? -1.713 -4.173 -7.139 1.00 92.69 113 LYS A C 1
ATOM 921 O O . LYS A 1 113 ? -0.775 -4.317 -6.352 1.00 92.69 113 LYS A O 1
ATOM 926 N N . PHE A 1 114 ? -2.834 -3.528 -6.831 1.00 94.69 114 PHE A N 1
ATOM 927 C CA . PHE A 1 114 ? -3.118 -2.943 -5.538 1.00 94.69 114 PHE A CA 1
ATOM 928 C C . PHE A 1 114 ? -4.345 -3.596 -4.919 1.00 94.69 114 PHE A C 1
ATOM 930 O O . PHE A 1 114 ? -5.323 -3.914 -5.595 1.00 94.69 114 PHE A O 1
ATOM 937 N N . LEU A 1 115 ? -4.304 -3.725 -3.601 1.00 94.75 115 LEU A N 1
ATOM 938 C CA . LEU A 1 115 ? -5.457 -4.067 -2.794 1.00 94.75 115 LEU A CA 1
ATOM 939 C C . LEU A 1 115 ? -5.932 -2.807 -2.074 1.00 94.75 115 LEU A C 1
ATOM 941 O O . LEU A 1 115 ? -5.134 -2.101 -1.459 1.00 94.75 115 LEU A O 1
ATOM 945 N N . GLN A 1 116 ? -7.228 -2.523 -2.169 1.00 95.25 116 GLN A N 1
ATOM 946 C CA . GLN A 1 116 ? -7.866 -1.469 -1.387 1.00 95.25 116 GLN A CA 1
ATOM 947 C C . GLN A 1 116 ? -8.319 -2.048 -0.049 1.00 95.25 116 GLN A C 1
ATOM 949 O O . GLN A 1 116 ? -8.992 -3.077 -0.027 1.00 95.25 116 GLN A O 1
ATOM 954 N N . ALA A 1 117 ? -7.968 -1.378 1.044 1.00 94.56 117 ALA A N 1
ATOM 955 C CA . ALA A 1 117 ? -8.392 -1.748 2.387 1.00 94.56 117 ALA A CA 1
ATOM 956 C C . ALA A 1 117 ? -8.832 -0.503 3.160 1.00 94.56 117 ALA A C 1
ATOM 958 O O . ALA A 1 117 ? -8.128 0.509 3.174 1.00 94.56 117 ALA A O 1
ATOM 959 N N . GLU A 1 118 ? -9.991 -0.578 3.807 1.00 95.31 118 GLU A N 1
ATOM 960 C CA . GLU A 1 118 ? -10.388 0.399 4.819 1.00 95.31 118 GLU A CA 1
ATOM 961 C C . GLU A 1 118 ? -9.724 0.012 6.141 1.00 95.31 118 GLU A C 1
ATOM 963 O O . GLU A 1 118 ? -9.905 -1.104 6.625 1.00 95.31 118 GLU A O 1
ATOM 968 N N . ILE A 1 119 ? -8.951 0.931 6.715 1.00 94.19 119 ILE A N 1
ATOM 969 C CA . ILE A 1 119 ? -8.377 0.778 8.050 1.00 94.19 119 ILE A CA 1
ATOM 970 C C . ILE A 1 119 ? -9.152 1.686 8.995 1.00 94.19 119 ILE A C 1
ATOM 972 O O . ILE A 1 119 ? -9.299 2.883 8.727 1.00 94.19 119 ILE A O 1
ATOM 976 N N . VAL A 1 120 ? -9.624 1.102 10.094 1.00 94.75 120 VAL A N 1
ATOM 977 C CA . VAL A 1 120 ? -10.335 1.799 11.164 1.00 94.75 120 VAL A CA 1
ATOM 978 C C . VAL A 1 120 ? -9.438 1.835 12.395 1.00 94.75 120 VAL A C 1
ATOM 980 O O . VAL A 1 120 ? -8.874 0.807 12.768 1.00 94.75 120 VAL A O 1
ATOM 983 N N . VAL A 1 121 ? -9.301 3.007 13.012 1.00 90.31 121 VAL A N 1
ATOM 984 C CA . VAL A 1 121 ? -8.532 3.224 14.251 1.00 90.31 121 VAL A CA 1
ATOM 985 C C . VAL A 1 121 ? -9.310 4.022 15.273 1.00 90.31 121 VAL A C 1
ATOM 987 O O . VAL A 1 121 ? -10.081 4.930 14.889 1.00 90.31 121 VAL A O 1
#

Secondary structure (DSSP, 8-state):
-TT--SS--B----HHHHHHHHHHHHHHHHHHTHHHHHHHHTT----EEEEEEEEEEE--TT----EEEEEEEEHHHHHT--SSPPPPSSGGGHHHHHHHHHHHHHHHH-GGGSEEEEEE-

pLDDT: mean 85.09, std 12.43, range [52.31, 96.56]

Radius of gyration: 15.87 Å; chains: 1; bounding box: 46×33×35 Å

Sequence (121 aa):
AQATTKENPIIPIPRDDCWFYLNSVLNELSEQFADGLFRREAGLNHTSVTYLICLTNECDGEVRTRKVRAMVIRKELLETLPEESPELESPNHAIRWKTIQKMQAVWKSEPWKFLQAEIVV